Protein AF-A0A2V8FS90-F1 (afdb_monomer_lite)

Structure (mmCIF, N/CA/C/O backbone):
data_AF-A0A2V8FS90-F1
#
_entry.id   AF-A0A2V8FS90-F1
#
loop_
_atom_site.group_PDB
_atom_site.id
_atom_site.type_symbol
_atom_site.label_atom_id
_atom_site.label_alt_id
_atom_site.label_comp_id
_atom_site.label_asym_id
_atom_site.label_entity_id
_atom_site.label_seq_id
_atom_site.pdbx_PDB_ins_code
_atom_site.Cartn_x
_atom_site.Cartn_y
_atom_site.Cartn_z
_atom_site.occupancy
_atom_site.B_iso_or_equiv
_atom_site.auth_seq_id
_atom_site.auth_comp_id
_atom_site.auth_asym_id
_atom_site.auth_atom_id
_atom_site.pdbx_PDB_model_num
ATOM 1 N N . MET A 1 1 ? -25.574 11.790 0.272 1.00 38.03 1 MET A N 1
ATOM 2 C CA . MET A 1 1 ? -25.655 10.338 -0.003 1.00 38.03 1 MET A CA 1
ATOM 3 C C . MET A 1 1 ? -25.327 9.614 1.288 1.00 38.03 1 MET A C 1
ATOM 5 O O . MET A 1 1 ? -24.329 9.967 1.900 1.00 38.03 1 MET A O 1
ATOM 9 N N . ALA A 1 2 ? -26.183 8.700 1.748 1.00 43.59 2 ALA A N 1
ATOM 10 C CA . ALA A 1 2 ? -25.948 7.966 2.989 1.00 43.59 2 ALA A CA 1
ATOM 11 C C . ALA A 1 2 ? -24.728 7.050 2.815 1.00 43.59 2 ALA A C 1
ATOM 13 O O . ALA A 1 2 ? -24.727 6.163 1.962 1.00 43.59 2 ALA A O 1
ATOM 14 N N . GLN A 1 3 ? -23.676 7.308 3.586 1.00 54.50 3 GLN A N 1
ATOM 15 C CA . GLN A 1 3 ? -22.499 6.456 3.645 1.00 54.50 3 GLN A CA 1
ATOM 16 C C . GLN A 1 3 ? -22.903 5.184 4.393 1.00 54.50 3 GLN A C 1
ATOM 18 O O . GLN A 1 3 ? -23.186 5.221 5.587 1.00 54.50 3 GLN A O 1
ATOM 23 N N . ALA A 1 4 ? -23.029 4.070 3.673 1.00 56.06 4 ALA A N 1
ATOM 24 C CA . ALA A 1 4 ? -23.290 2.777 4.288 1.00 56.06 4 ALA A CA 1
ATOM 25 C C . ALA A 1 4 ? -22.031 2.355 5.054 1.00 56.06 4 ALA A C 1
ATOM 27 O O . ALA A 1 4 ? -21.049 1.911 4.458 1.00 56.06 4 ALA A O 1
ATOM 28 N N . TYR A 1 5 ? -22.040 2.550 6.370 1.00 66.62 5 TYR A N 1
ATOM 29 C CA . TYR A 1 5 ? -20.973 2.070 7.234 1.00 66.62 5 TYR A CA 1
ATOM 30 C C . TYR A 1 5 ? -21.089 0.551 7.351 1.00 66.62 5 TYR A C 1
ATOM 32 O O . TYR A 1 5 ? -22.118 0.019 7.770 1.00 66.62 5 TYR A O 1
ATOM 40 N N . LEU A 1 6 ? -20.033 -0.156 6.950 1.00 73.38 6 LEU A N 1
ATOM 41 C CA . LEU A 1 6 ? -19.877 -1.562 7.301 1.00 73.38 6 LEU A CA 1
ATOM 42 C C . LEU A 1 6 ? -19.827 -1.659 8.829 1.00 73.38 6 LEU A C 1
ATOM 44 O O . LEU A 1 6 ? -19.156 -0.851 9.469 1.00 73.38 6 LEU A O 1
ATOM 48 N N . ALA A 1 7 ? -20.478 -2.666 9.415 1.00 86.56 7 ALA A N 1
ATOM 49 C CA . ALA A 1 7 ? -20.330 -2.940 10.844 1.00 86.56 7 ALA A CA 1
ATOM 50 C C . ALA A 1 7 ? -18.832 -3.037 11.203 1.00 86.56 7 ALA A C 1
ATOM 52 O O . ALA A 1 7 ? -18.080 -3.587 10.388 1.00 86.56 7 ALA A O 1
ATOM 53 N N . PRO A 1 8 ? -18.37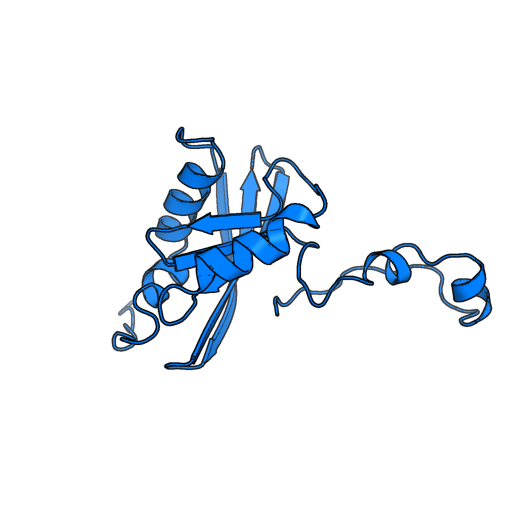1 -2.498 12.348 1.00 88.44 8 PRO A N 1
ATOM 54 C CA . PRO A 1 8 ? -16.968 -2.589 12.753 1.00 88.44 8 PRO A CA 1
ATOM 55 C C . PRO A 1 8 ? -16.450 -4.031 12.679 1.00 88.44 8 PRO A C 1
ATOM 57 O O . PRO A 1 8 ? -17.190 -4.963 12.988 1.00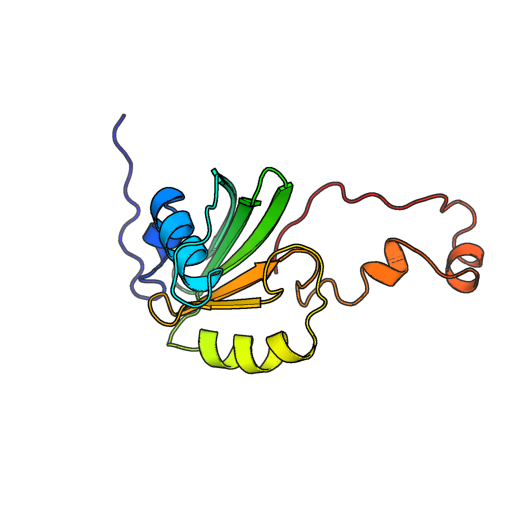 88.44 8 PRO A O 1
ATOM 60 N N . ASP A 1 9 ? -15.198 -4.221 12.257 1.00 90.81 9 ASP A N 1
ATOM 61 C CA . ASP A 1 9 ? -14.540 -5.534 12.247 1.00 90.81 9 ASP A CA 1
ATOM 62 C C . ASP A 1 9 ? -13.604 -5.633 13.460 1.00 90.81 9 ASP A C 1
ATOM 64 O O . ASP A 1 9 ? -12.528 -5.037 13.434 1.00 90.81 9 ASP A O 1
ATOM 68 N N . PRO A 1 10 ? -13.967 -6.370 14.526 1.00 89.81 10 PRO A N 1
ATOM 69 C CA . PRO A 1 10 ? -13.135 -6.459 15.724 1.00 89.81 10 PRO A CA 1
ATOM 70 C C . PRO A 1 10 ? -11.759 -7.084 15.468 1.00 89.81 10 PRO A C 1
ATOM 72 O O . PRO A 1 10 ? -10.826 -6.828 16.222 1.00 89.81 10 PRO A O 1
ATOM 75 N N . ALA A 1 11 ? -11.616 -7.902 14.419 1.00 89.44 11 ALA A N 1
ATOM 76 C CA . ALA A 1 11 ? -10.334 -8.503 14.063 1.00 89.44 11 ALA A CA 1
ATOM 77 C C . ALA A 1 11 ? -9.446 -7.558 13.239 1.00 89.44 11 ALA A C 1
ATOM 79 O O . ALA A 1 11 ? -8.248 -7.810 13.118 1.00 89.44 11 ALA A O 1
ATOM 80 N N . LEU A 1 12 ? -10.025 -6.500 12.661 1.00 90.44 12 LEU A N 1
ATOM 81 C CA . LEU A 1 12 ? -9.326 -5.458 11.909 1.00 90.44 12 LEU A CA 1
ATOM 82 C C . LEU A 1 12 ? -9.853 -4.068 12.313 1.00 90.44 12 LEU A C 1
ATOM 84 O O . LEU A 1 12 ? -10.519 -3.409 11.507 1.00 90.44 12 LEU A O 1
ATOM 88 N N . PRO A 1 13 ? -9.566 -3.597 13.543 1.00 90.44 13 PRO A N 1
ATOM 89 C CA . PRO A 1 13 ? -10.067 -2.312 14.041 1.00 90.44 13 PRO A CA 1
ATOM 90 C C . PRO A 1 13 ? -9.677 -1.119 13.157 1.00 90.44 13 PRO A C 1
ATOM 92 O O . PRO A 1 13 ? -10.417 -0.147 13.039 1.00 90.44 13 PRO A O 1
ATOM 95 N N . GLN A 1 14 ? -8.532 -1.214 12.481 1.00 91.62 14 GLN A N 1
ATOM 96 C CA . GLN A 1 14 ? -8.008 -0.206 11.566 1.00 91.62 14 GLN A CA 1
ATOM 97 C C . GLN A 1 14 ? -8.695 -0.194 10.189 1.00 91.62 14 GLN A C 1
ATOM 99 O O . GLN A 1 14 ? -8.343 0.634 9.349 1.00 91.62 14 GLN A O 1
ATOM 104 N N . ARG A 1 15 ? -9.649 -1.102 9.912 1.00 93.75 15 ARG A N 1
ATOM 105 C CA . ARG A 1 15 ? -10.273 -1.264 8.584 1.00 93.75 15 ARG A CA 1
ATOM 106 C C . ARG A 1 15 ? -10.790 0.055 8.032 1.00 93.75 15 ARG A C 1
ATOM 108 O O . ARG A 1 15 ? -10.454 0.408 6.908 1.00 93.75 15 ARG A O 1
ATOM 115 N N . ASP A 1 16 ? -11.600 0.767 8.806 1.00 92.88 16 ASP A N 1
ATOM 116 C CA . ASP A 1 16 ? -12.268 1.973 8.316 1.00 92.88 16 ASP A CA 1
ATOM 117 C C . ASP A 1 16 ? -11.268 3.107 8.079 1.00 92.88 16 ASP A C 1
ATOM 119 O O . ASP A 1 16 ? -11.380 3.812 7.079 1.00 92.88 16 ASP A O 1
ATOM 123 N N . LEU A 1 17 ? -10.217 3.192 8.901 1.00 93.69 17 LEU A N 1
ATOM 124 C CA . LEU A 1 17 ? -9.110 4.131 8.708 1.00 93.69 17 LEU A CA 1
ATOM 125 C C . LEU A 1 17 ? -8.319 3.816 7.435 1.00 93.69 17 LEU A C 1
ATOM 127 O O . LEU A 1 17 ? -8.031 4.718 6.658 1.00 93.69 17 LEU A O 1
ATOM 131 N N . LEU A 1 18 ? -8.042 2.540 7.151 1.00 94.62 18 LEU A N 1
ATOM 132 C CA . LEU A 1 18 ? -7.426 2.109 5.888 1.00 94.62 18 LEU A CA 1
ATOM 133 C C . LEU A 1 18 ? -8.377 2.242 4.682 1.00 94.62 18 LEU A C 1
ATOM 135 O O . LEU A 1 18 ? -7.966 2.158 3.529 1.00 94.62 18 LEU A O 1
ATOM 139 N N . LEU A 1 19 ? -9.673 2.445 4.895 1.00 94.12 19 LEU A N 1
ATOM 140 C CA . LEU A 1 19 ? -10.613 2.768 3.824 1.00 94.12 19 LEU A CA 1
ATOM 141 C C . LEU A 1 19 ? -10.842 4.282 3.691 1.00 94.12 19 LEU A C 1
ATOM 143 O O . LEU A 1 19 ? -11.499 4.716 2.744 1.00 94.12 19 LEU A O 1
ATOM 147 N N . ASP A 1 20 ? -10.263 5.094 4.561 1.00 93.31 20 ASP A N 1
ATOM 148 C CA . ASP A 1 20 ? -10.386 6.540 4.520 1.00 93.31 20 ASP A CA 1
ATOM 149 C C . ASP A 1 20 ? -9.092 7.177 3.996 1.00 93.31 20 ASP A C 1
ATOM 151 O O . ASP A 1 20 ? -8.062 7.218 4.667 1.00 93.31 20 ASP A O 1
ATOM 155 N N . SER A 1 21 ? -9.117 7.665 2.750 1.00 93.81 21 SER A N 1
ATOM 156 C CA . SER A 1 21 ? -7.931 8.262 2.119 1.00 93.81 21 SER A CA 1
ATOM 157 C C . SER A 1 21 ? -7.344 9.450 2.903 1.00 93.81 21 SER A C 1
ATOM 159 O O . SER A 1 21 ? -6.116 9.505 3.008 1.00 93.81 21 SER A O 1
ATOM 161 N N . PRO A 1 22 ? -8.140 10.375 3.481 1.00 93.50 22 PRO A N 1
ATOM 162 C CA . PRO A 1 22 ? -7.636 11.400 4.398 1.00 93.50 22 PRO A CA 1
ATOM 163 C C . PRO A 1 22 ? -6.880 10.828 5.604 1.00 93.50 22 PRO A C 1
ATOM 165 O O . PRO A 1 22 ? -5.742 11.238 5.841 1.00 93.50 22 PRO A O 1
ATOM 168 N N . SER A 1 23 ? -7.448 9.840 6.304 1.00 93.69 23 SER A N 1
ATOM 169 C CA . SER A 1 23 ? -6.787 9.171 7.434 1.00 93.69 23 SER A CA 1
ATOM 170 C C . SER A 1 23 ? -5.452 8.563 7.004 1.00 93.69 23 SER A C 1
ATOM 172 O O . SER A 1 23 ? -4.403 8.904 7.549 1.00 93.69 23 SER A O 1
ATOM 174 N N . VAL A 1 24 ? -5.446 7.754 5.942 1.00 94.69 24 VAL A N 1
ATOM 175 C CA . VAL A 1 24 ? -4.216 7.143 5.403 1.00 94.69 24 VAL A CA 1
ATOM 176 C C . VAL A 1 24 ? -3.167 8.195 5.038 1.00 94.69 24 VAL A C 1
ATOM 178 O O . VAL A 1 24 ? -1.979 7.994 5.284 1.00 94.69 24 VAL A O 1
ATOM 181 N N . THR A 1 25 ? -3.588 9.331 4.476 1.00 93.50 25 THR A N 1
ATOM 182 C CA . THR A 1 25 ? -2.685 10.436 4.120 1.00 93.50 25 THR A CA 1
ATOM 183 C C . THR A 1 25 ? -2.003 11.017 5.352 1.00 93.50 25 THR A C 1
ATOM 185 O O . THR A 1 25 ? -0.790 11.229 5.326 1.00 93.50 25 THR A O 1
ATOM 188 N N . ALA A 1 26 ? -2.749 11.246 6.435 1.00 91.88 26 ALA A N 1
ATOM 189 C CA . ALA A 1 26 ? -2.201 11.767 7.685 1.00 91.88 26 ALA A CA 1
ATOM 190 C C . ALA A 1 26 ? -1.170 10.800 8.292 1.00 91.88 26 ALA A C 1
ATOM 192 O O . ALA A 1 26 ? -0.055 11.212 8.630 1.00 91.88 26 ALA A O 1
ATOM 193 N N . HIS A 1 27 ? -1.502 9.507 8.341 1.00 92.50 27 HIS A N 1
ATOM 194 C CA . HIS A 1 27 ? -0.607 8.460 8.834 1.00 92.50 27 HIS A CA 1
ATOM 195 C C . HIS A 1 27 ? 0.672 8.351 7.988 1.00 92.50 27 HIS A C 1
ATOM 197 O O . HIS A 1 27 ? 1.780 8.464 8.518 1.00 92.50 27 HIS A O 1
ATOM 203 N N . LEU A 1 28 ? 0.554 8.232 6.661 1.00 91.25 28 LEU A N 1
ATOM 204 C CA . LEU A 1 28 ? 1.717 8.158 5.770 1.00 91.25 28 LEU A CA 1
ATOM 205 C C . LEU A 1 28 ? 2.584 9.424 5.827 1.00 91.25 28 LEU A C 1
ATOM 207 O O . LEU A 1 28 ? 3.809 9.314 5.844 1.00 91.25 28 LEU A O 1
ATOM 211 N N . SER A 1 29 ? 1.982 10.615 5.909 1.00 89.31 29 SER A N 1
ATOM 212 C CA . SER A 1 29 ? 2.727 11.881 6.011 1.00 89.31 29 SER A CA 1
ATOM 213 C C . SER A 1 29 ? 3.592 11.927 7.273 1.00 89.31 29 SER A C 1
ATOM 215 O O . SER A 1 29 ? 4.743 12.365 7.210 1.00 89.31 29 SER A O 1
ATOM 217 N N . ARG A 1 30 ? 3.072 11.430 8.407 1.00 88.00 30 ARG A N 1
ATOM 218 C CA . ARG A 1 30 ? 3.809 11.308 9.678 1.00 88.00 30 ARG A CA 1
ATOM 219 C C . ARG A 1 30 ? 4.950 10.293 9.585 1.00 88.00 30 ARG A C 1
ATOM 221 O O . ARG A 1 30 ? 6.053 10.568 10.059 1.00 88.00 30 ARG A O 1
ATOM 228 N N . LEU A 1 31 ? 4.688 9.126 8.994 1.00 87.62 31 LEU A N 1
ATOM 229 C CA . LEU A 1 31 ? 5.665 8.037 8.877 1.00 87.62 31 LEU A CA 1
ATOM 230 C C . LEU A 1 31 ? 6.824 8.388 7.936 1.00 87.62 31 LEU A C 1
ATOM 232 O O . LEU A 1 31 ? 7.967 8.018 8.201 1.00 87.62 31 LEU A O 1
ATOM 236 N N . LEU A 1 32 ? 6.543 9.107 6.847 1.00 80.00 32 LEU A N 1
ATOM 237 C CA . LEU A 1 32 ? 7.538 9.436 5.828 1.00 80.00 32 LEU A CA 1
ATOM 238 C C . LEU A 1 32 ? 8.513 10.533 6.258 1.00 80.00 32 LEU A C 1
ATOM 240 O O . LEU A 1 32 ? 9.699 10.433 5.951 1.00 80.00 32 LEU A O 1
ATOM 244 N N . GLY A 1 33 ? 8.064 11.555 6.986 1.00 66.06 33 GLY A N 1
ATOM 245 C CA . GLY A 1 33 ? 8.921 12.705 7.287 1.00 66.06 33 GLY A CA 1
ATOM 246 C C . GLY A 1 33 ? 9.714 12.605 8.590 1.00 66.06 33 GLY A C 1
ATOM 247 O O . GLY A 1 33 ? 10.021 13.627 9.201 1.00 66.06 33 GLY A O 1
ATOM 248 N N . ASN A 1 34 ? 10.071 11.387 9.024 1.00 61.34 34 ASN A N 1
ATOM 249 C CA . ASN A 1 34 ? 10.856 11.134 10.243 1.00 61.34 34 ASN A CA 1
ATOM 250 C C . ASN A 1 34 ? 10.286 11.865 11.484 1.00 61.34 34 ASN A C 1
ATOM 252 O O . ASN A 1 34 ? 11.036 12.430 12.278 1.00 61.34 34 ASN A O 1
ATOM 256 N N . GLY A 1 35 ? 8.957 11.905 11.624 1.00 56.09 35 GLY A N 1
ATOM 257 C CA . GLY A 1 35 ? 8.273 12.613 12.714 1.00 56.09 35 GLY A CA 1
ATOM 258 C C . GLY A 1 35 ? 7.856 14.057 12.403 1.00 56.09 35 GLY A C 1
ATOM 259 O O . GLY A 1 35 ? 7.142 14.657 13.201 1.00 56.09 35 GLY A O 1
ATOM 260 N N . LYS A 1 36 ? 8.225 14.612 11.242 1.00 56.38 36 LYS A N 1
ATOM 261 C CA . LYS A 1 36 ? 7.612 15.825 10.674 1.00 56.38 36 LYS A CA 1
ATOM 262 C C . LYS A 1 36 ? 6.691 15.423 9.518 1.00 56.38 36 LYS A C 1
ATOM 264 O O . LYS A 1 36 ? 7.029 14.483 8.812 1.00 56.38 36 LYS A O 1
ATOM 269 N N . PRO A 1 37 ? 5.547 16.080 9.281 1.00 63.16 37 PRO A N 1
ATOM 270 C CA . PRO A 1 37 ? 4.715 15.748 8.129 1.00 63.16 37 PRO A CA 1
ATOM 271 C C . PRO A 1 37 ? 5.471 15.990 6.814 1.00 63.16 37 PRO A C 1
ATOM 273 O O . PRO A 1 37 ? 5.847 17.121 6.509 1.00 63.16 37 PRO A O 1
ATOM 276 N N . SER A 1 38 ? 5.698 14.937 6.028 1.00 71.00 38 SER A N 1
ATOM 277 C CA . SER A 1 38 ? 6.047 15.091 4.612 1.00 71.00 38 SER A CA 1
ATOM 278 C C . SER A 1 38 ? 4.784 15.406 3.821 1.00 71.00 38 SER A C 1
ATOM 280 O O . SER A 1 38 ? 3.750 14.784 4.044 1.00 71.00 38 SER A O 1
ATOM 282 N N . ALA A 1 39 ? 4.860 16.356 2.889 1.00 76.12 39 ALA A N 1
ATOM 283 C CA . ALA A 1 39 ? 3.709 16.736 2.082 1.00 76.12 39 ALA A CA 1
ATOM 284 C C . ALA A 1 39 ? 3.361 15.622 1.081 1.00 76.12 39 ALA A C 1
ATOM 286 O O . ALA A 1 39 ? 4.015 15.474 0.048 1.00 76.12 39 ALA A O 1
ATOM 287 N N . ILE A 1 40 ? 2.328 14.842 1.402 1.00 88.94 40 ILE A N 1
ATOM 288 C CA . ILE A 1 40 ? 1.602 14.040 0.420 1.00 88.94 40 ILE A CA 1
ATOM 289 C C . ILE A 1 40 ? 0.560 14.960 -0.216 1.00 88.94 40 ILE A C 1
ATOM 291 O O . ILE A 1 40 ? -0.404 15.353 0.436 1.00 88.94 40 ILE A O 1
ATOM 295 N N . ASP A 1 41 ? 0.765 15.325 -1.479 1.00 88.50 41 ASP A N 1
ATOM 296 C CA . ASP A 1 41 ? -0.116 16.252 -2.204 1.00 88.50 41 ASP A CA 1
ATOM 297 C C . ASP A 1 41 ? -1.411 15.585 -2.699 1.00 88.50 41 ASP A C 1
ATOM 299 O O . ASP A 1 41 ? -2.437 16.241 -2.888 1.00 88.50 41 ASP A O 1
ATOM 303 N N . ARG A 1 42 ? -1.385 14.260 -2.875 1.00 91.81 42 ARG A N 1
ATOM 304 C CA . ARG A 1 42 ? -2.516 13.471 -3.365 1.00 91.81 42 ARG A CA 1
ATOM 305 C C . ARG A 1 42 ? -2.485 12.075 -2.768 1.00 91.8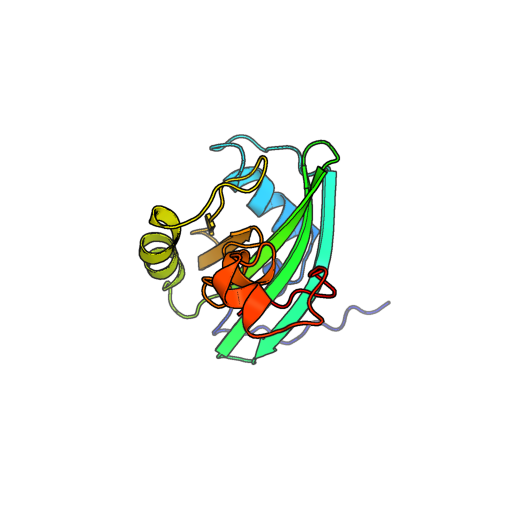1 42 ARG A C 1
ATOM 307 O O . ARG A 1 42 ? -1.428 11.462 -2.700 1.00 91.81 42 ARG A O 1
ATOM 314 N N . CYS A 1 43 ? -3.644 11.531 -2.414 1.00 94.81 43 CYS A N 1
ATOM 315 C CA . CYS A 1 43 ? -3.794 10.132 -2.027 1.00 94.81 43 CYS A CA 1
ATOM 316 C C . CYS A 1 43 ? -5.087 9.581 -2.616 1.00 94.81 43 CYS A C 1
ATOM 318 O O . CYS A 1 43 ? -6.181 10.055 -2.321 1.00 94.81 43 CYS A O 1
ATOM 320 N N . GLU A 1 44 ? -4.956 8.584 -3.479 1.00 95.88 44 GLU A N 1
ATOM 321 C CA . GLU A 1 44 ? -6.076 7.931 -4.137 1.00 95.88 44 GLU A CA 1
ATOM 322 C C . GLU A 1 44 ? -6.038 6.440 -3.847 1.00 95.88 44 GLU A C 1
ATOM 324 O O . GLU A 1 44 ? -5.051 5.767 -4.133 1.00 95.88 44 GLU A O 1
ATOM 329 N N . ARG A 1 45 ? -7.138 5.896 -3.339 1.00 96.81 45 ARG A N 1
ATOM 330 C CA . ARG A 1 45 ? -7.304 4.453 -3.189 1.00 96.81 45 ARG A CA 1
ATOM 331 C C . ARG A 1 45 ? -7.654 3.811 -4.534 1.00 96.81 45 ARG A C 1
ATOM 333 O O . ARG A 1 45 ? -8.720 4.067 -5.082 1.00 96.81 45 ARG A O 1
ATOM 340 N N . LEU A 1 46 ? -6.781 2.939 -5.029 1.00 96.00 46 LEU A N 1
ATOM 341 C CA . LEU A 1 46 ? -6.924 2.252 -6.316 1.00 96.00 46 LEU A CA 1
ATOM 342 C C . LEU A 1 46 ? -7.618 0.892 -6.207 1.00 96.00 46 LEU A C 1
ATOM 344 O O . LEU A 1 46 ? -8.368 0.501 -7.099 1.00 96.00 46 LEU A O 1
ATOM 348 N N . ARG A 1 47 ? -7.325 0.128 -5.150 1.00 95.88 47 ARG A N 1
ATOM 349 C CA . ARG A 1 47 ? -7.849 -1.233 -4.979 1.00 95.88 47 ARG A CA 1
ATOM 350 C C . ARG A 1 47 ? -8.007 -1.573 -3.509 1.00 95.88 47 ARG A C 1
ATOM 352 O O . ARG A 1 47 ? -7.162 -1.208 -2.703 1.00 95.88 47 ARG A O 1
ATOM 359 N N . VAL A 1 48 ? -9.052 -2.332 -3.197 1.00 95.31 48 VAL A N 1
ATOM 360 C CA . VAL A 1 48 ? -9.276 -2.943 -1.885 1.00 95.31 48 VAL A CA 1
ATOM 361 C C . VAL A 1 48 ? -9.459 -4.442 -2.081 1.00 95.31 48 VAL A C 1
ATOM 363 O O . VAL A 1 48 ? -10.193 -4.870 -2.971 1.00 95.31 48 VAL A O 1
ATOM 366 N N . ASN A 1 49 ? -8.791 -5.237 -1.257 1.00 94.38 49 ASN A N 1
ATOM 367 C CA . ASN A 1 49 ? -9.075 -6.653 -1.081 1.00 94.38 49 ASN A CA 1
ATOM 368 C C . ASN A 1 49 ? -9.331 -6.885 0.407 1.00 94.38 49 ASN A C 1
ATOM 370 O O . ASN A 1 49 ? -8.404 -6.846 1.216 1.00 94.38 49 ASN A O 1
ATOM 374 N N . TYR A 1 50 ? -10.601 -7.067 0.754 1.00 92.38 50 TYR A N 1
ATOM 375 C CA . TYR A 1 50 ? -11.042 -7.238 2.128 1.00 92.38 50 TYR A CA 1
ATOM 376 C C . TYR A 1 50 ? -11.651 -8.624 2.314 1.00 92.38 50 TYR A C 1
ATOM 378 O O . TYR A 1 50 ? -12.606 -9.000 1.638 1.00 92.38 50 TYR A O 1
ATOM 386 N N . GLN A 1 51 ? -11.084 -9.370 3.254 1.00 90.69 51 GLN A N 1
ATOM 387 C CA . GLN A 1 51 ? -11.607 -10.629 3.755 1.00 90.69 51 GLN A CA 1
ATOM 388 C C . GLN A 1 51 ? -12.029 -10.399 5.206 1.00 90.69 51 GLN A C 1
ATOM 390 O O . GLN A 1 51 ? -11.170 -10.246 6.080 1.00 90.69 51 GLN A O 1
ATOM 395 N N . ILE A 1 52 ? -13.344 -10.363 5.441 1.00 89.25 52 ILE A N 1
ATOM 396 C CA . ILE A 1 52 ? -13.951 -10.088 6.753 1.00 89.25 52 ILE A CA 1
ATOM 397 C C . ILE A 1 52 ? -13.327 -10.988 7.825 1.00 89.25 52 ILE A C 1
ATOM 399 O O . ILE A 1 52 ? -13.214 -12.202 7.632 1.00 89.25 52 ILE A O 1
ATOM 403 N N . GLY A 1 53 ? -12.880 -10.390 8.932 1.00 87.38 53 GLY A N 1
ATOM 404 C CA . GLY A 1 53 ? -12.276 -11.104 10.056 1.00 87.38 53 GLY A CA 1
ATOM 405 C C . GLY A 1 53 ? -10.889 -11.711 9.783 1.00 87.38 53 GLY A C 1
ATOM 406 O O . GLY A 1 53 ? -10.358 -12.454 10.616 1.00 87.38 53 GLY A O 1
ATOM 407 N N . LYS A 1 54 ? -10.303 -11.472 8.599 1.00 86.12 54 LYS A N 1
ATOM 408 C CA . LYS A 1 54 ? -9.082 -12.158 8.139 1.00 86.12 54 LYS A CA 1
ATOM 409 C C . LYS A 1 54 ? -7.970 -11.211 7.718 1.00 86.12 54 LYS A C 1
ATOM 411 O O . LYS A 1 54 ? -6.875 -11.296 8.265 1.00 86.12 54 LYS A O 1
ATOM 416 N N . SER A 1 55 ? -8.205 -10.379 6.708 1.00 88.06 55 SER A N 1
ATOM 417 C CA . SER A 1 55 ? -7.173 -9.498 6.158 1.00 88.06 55 SER A CA 1
ATOM 418 C C . SER A 1 55 ? -7.791 -8.356 5.367 1.00 88.06 55 SER A C 1
ATOM 420 O O . SER A 1 55 ? -8.752 -8.553 4.623 1.00 88.06 55 SER A O 1
ATOM 422 N N . LEU A 1 56 ? -7.191 -7.176 5.482 1.00 93.31 56 LEU A N 1
ATOM 423 C CA . LEU A 1 56 ? -7.449 -6.049 4.602 1.00 93.31 56 LEU A CA 1
ATOM 424 C C . LEU A 1 56 ? -6.160 -5.677 3.879 1.00 93.31 56 LEU A C 1
ATOM 426 O O . LEU A 1 56 ? -5.124 -5.479 4.512 1.00 93.31 56 LEU A O 1
ATOM 430 N N . ARG A 1 57 ? -6.257 -5.537 2.558 1.00 95.44 57 ARG A N 1
ATOM 431 C CA . ARG A 1 57 ? -5.207 -4.977 1.714 1.00 95.44 57 ARG A CA 1
ATOM 432 C C . ARG A 1 57 ? -5.754 -3.837 0.903 1.00 95.44 57 ARG A C 1
ATOM 434 O O . ARG A 1 57 ? -6.828 -3.948 0.307 1.00 95.44 57 ARG A O 1
ATOM 441 N N . VAL A 1 58 ? -4.988 -2.765 0.844 1.00 97.12 58 VAL A N 1
ATOM 442 C CA . VAL A 1 58 ? -5.373 -1.575 0.104 1.00 97.12 58 VAL A CA 1
ATOM 443 C C . VAL A 1 58 ? -4.189 -1.112 -0.721 1.00 97.12 58 VAL A C 1
ATOM 445 O O . VAL A 1 58 ? -3.065 -1.068 -0.236 1.00 97.12 58 VAL A O 1
ATOM 448 N N . LEU A 1 59 ? -4.440 -0.795 -1.985 1.00 97.62 59 LEU A N 1
ATOM 449 C CA . LEU A 1 59 ? -3.471 -0.157 -2.859 1.00 97.62 59 LEU A CA 1
ATOM 450 C C . LEU A 1 59 ? -3.846 1.310 -3.009 1.00 97.62 59 LEU A C 1
ATOM 452 O O . LEU A 1 59 ? -4.966 1.616 -3.425 1.00 97.62 59 LEU A O 1
ATOM 456 N N . TYR A 1 60 ? -2.892 2.191 -2.746 1.00 96.44 60 TYR A N 1
ATOM 457 C CA . TYR A 1 60 ? -3.007 3.623 -2.965 1.00 96.44 60 TYR A CA 1
ATOM 458 C C . TYR A 1 60 ? -2.045 4.086 -4.052 1.00 96.44 60 TYR A C 1
ATOM 460 O O . TYR A 1 60 ? -0.977 3.510 -4.264 1.00 96.44 60 TYR A O 1
ATOM 468 N N . ARG A 1 61 ? -2.417 5.183 -4.702 1.00 95.25 61 ARG A N 1
ATOM 469 C CA . ARG A 1 61 ? -1.530 6.057 -5.456 1.00 95.25 61 ARG A CA 1
ATOM 470 C C . ARG A 1 61 ? -1.380 7.347 -4.669 1.00 95.25 61 ARG A C 1
ATOM 472 O O . ARG A 1 61 ? -2.346 8.101 -4.555 1.00 95.25 61 ARG A O 1
ATOM 479 N N . ILE A 1 62 ? -0.184 7.586 -4.148 1.00 93.56 62 ILE A N 1
ATOM 480 C CA . ILE A 1 62 ? 0.154 8.825 -3.450 1.00 93.56 62 ILE A CA 1
ATOM 481 C C . ILE A 1 62 ? 1.013 9.726 -4.339 1.00 93.56 62 ILE A C 1
ATOM 483 O O . ILE A 1 62 ? 1.746 9.226 -5.188 1.00 93.56 62 ILE A O 1
ATOM 487 N N . GLY A 1 63 ? 0.902 11.038 -4.172 1.00 91.75 63 GLY A N 1
ATOM 488 C CA . GLY A 1 63 ? 1.791 12.034 -4.764 1.00 91.75 63 GLY A CA 1
ATOM 489 C C . GLY A 1 63 ? 2.744 12.567 -3.703 1.00 91.75 63 GLY A C 1
ATOM 490 O O . GLY A 1 63 ? 2.297 12.957 -2.625 1.00 91.75 63 GLY A O 1
ATOM 491 N N . ILE A 1 64 ? 4.047 12.532 -3.983 1.00 86.50 64 ILE A N 1
ATOM 492 C CA . ILE A 1 64 ? 5.081 13.145 -3.142 1.00 86.50 64 ILE A CA 1
ATOM 493 C C . ILE A 1 64 ? 5.894 14.076 -4.032 1.00 86.50 64 ILE A C 1
ATOM 495 O O . ILE A 1 64 ? 6.586 13.615 -4.941 1.00 86.50 64 ILE A O 1
ATOM 499 N N . GLY A 1 65 ? 5.801 15.385 -3.788 1.00 83.25 65 GLY A N 1
ATOM 500 C CA . GLY A 1 65 ? 6.475 16.383 -4.623 1.00 83.25 65 GLY A CA 1
ATOM 501 C C . GLY A 1 65 ? 6.057 16.289 -6.094 1.00 83.25 65 GLY A C 1
ATOM 502 O O . GLY A 1 65 ? 6.893 16.449 -6.979 1.00 83.25 65 GLY A O 1
ATOM 503 N N . GLY A 1 66 ? 4.792 15.940 -6.361 1.00 81.56 66 GLY A N 1
ATOM 504 C CA . GLY A 1 66 ? 4.264 15.739 -7.713 1.00 81.56 66 GLY A CA 1
ATOM 505 C C . GLY A 1 66 ? 4.636 14.407 -8.383 1.00 81.56 66 GLY A C 1
ATOM 506 O O . GLY A 1 66 ? 4.105 14.104 -9.453 1.00 81.56 66 GLY A O 1
ATOM 507 N N . ALA A 1 67 ? 5.492 13.577 -7.776 1.00 85.69 67 ALA A N 1
ATOM 508 C CA . ALA A 1 67 ? 5.815 12.249 -8.295 1.00 85.69 67 ALA A CA 1
ATOM 509 C C . ALA A 1 67 ? 4.809 11.199 -7.777 1.00 85.69 67 ALA A C 1
ATOM 511 O O . ALA A 1 67 ? 4.680 11.031 -6.559 1.00 85.69 67 ALA A O 1
ATOM 512 N N . PRO A 1 68 ? 4.097 10.468 -8.661 1.00 89.94 68 PRO A N 1
ATOM 513 C CA . PRO A 1 68 ? 3.173 9.428 -8.236 1.00 89.94 68 PRO A CA 1
ATOM 514 C C . PRO A 1 68 ? 3.925 8.174 -7.776 1.00 89.94 68 PRO A C 1
ATOM 516 O O . PRO A 1 68 ? 4.816 7.675 -8.462 1.00 89.94 68 PRO A O 1
ATOM 519 N N . LEU A 1 69 ? 3.496 7.613 -6.652 1.00 90.25 69 LEU A N 1
ATOM 520 C CA . LEU A 1 69 ? 4.034 6.395 -6.065 1.00 90.25 69 LEU A CA 1
ATOM 521 C C . LEU A 1 69 ? 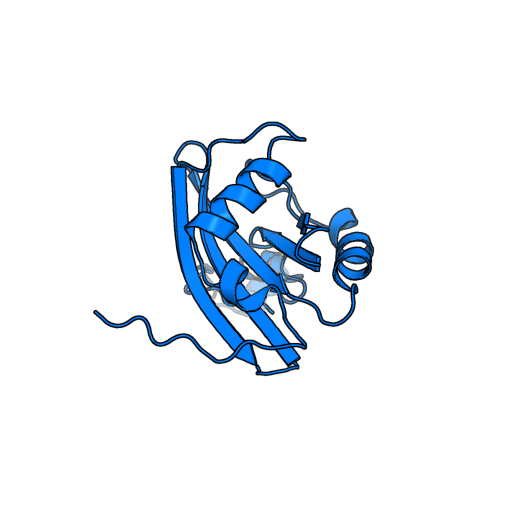2.894 5.451 -5.677 1.00 90.25 69 LEU A C 1
ATOM 523 O O . LEU A 1 69 ? 1.906 5.864 -5.070 1.00 90.25 69 LEU A O 1
ATOM 527 N N . MET A 1 70 ? 3.026 4.171 -6.024 1.00 93.75 70 MET A N 1
ATOM 528 C CA . MET A 1 70 ? 2.101 3.143 -5.550 1.00 93.75 70 MET A CA 1
ATOM 529 C C . MET A 1 70 ? 2.547 2.637 -4.185 1.00 93.75 70 MET A C 1
ATOM 531 O O . MET A 1 70 ? 3.676 2.165 -4.039 1.00 93.75 70 MET A O 1
ATOM 535 N N . VAL A 1 71 ? 1.638 2.698 -3.218 1.00 94.62 71 VAL A N 1
ATOM 536 C CA . VAL A 1 71 ? 1.850 2.217 -1.853 1.00 94.62 71 VAL A CA 1
ATOM 537 C C . VAL A 1 71 ? 0.766 1.209 -1.529 1.00 94.62 71 VAL A C 1
ATOM 539 O O . VAL A 1 71 ? -0.422 1.514 -1.605 1.00 94.62 71 VAL A O 1
ATOM 542 N N . ALA A 1 72 ? 1.173 -0.004 -1.198 1.00 96.50 72 ALA A N 1
ATOM 543 C CA . ALA A 1 72 ? 0.290 -1.017 -0.657 1.00 96.50 72 ALA A CA 1
ATOM 544 C C . ALA A 1 72 ? 0.273 -0.925 0.868 1.00 96.50 72 ALA A C 1
ATOM 546 O O . ALA A 1 72 ? 1.267 -0.536 1.476 1.00 96.50 72 ALA A O 1
ATOM 547 N N . ALA A 1 73 ? -0.854 -1.286 1.468 1.00 96.31 73 ALA A N 1
ATOM 548 C CA . ALA A 1 73 ? -1.018 -1.439 2.902 1.00 96.31 73 ALA A CA 1
ATOM 549 C C . ALA A 1 73 ? -1.648 -2.789 3.206 1.00 96.31 73 ALA A C 1
ATOM 551 O O . ALA A 1 73 ? -2.552 -3.229 2.486 1.00 96.31 73 ALA A O 1
ATOM 552 N N . ARG A 1 74 ? -1.231 -3.395 4.316 1.00 95.06 74 ARG A N 1
ATOM 553 C CA . ARG A 1 74 ? -1.874 -4.581 4.876 1.00 95.06 74 ARG A CA 1
ATOM 554 C C . ARG A 1 74 ? -2.098 -4.400 6.365 1.00 95.06 74 ARG A C 1
ATOM 556 O O . ARG A 1 74 ? -1.141 -4.252 7.121 1.00 95.06 74 ARG A O 1
ATOM 563 N N . GLY A 1 75 ? -3.369 -4.444 6.754 1.00 91.25 75 GLY A N 1
ATOM 564 C CA . GLY A 1 75 ? -3.757 -4.547 8.154 1.00 91.25 75 GLY A CA 1
ATOM 565 C C . GLY A 1 75 ? -3.586 -5.986 8.631 1.00 91.25 75 GLY A C 1
ATOM 566 O O . GLY A 1 75 ? -4.044 -6.924 7.958 1.00 91.25 75 GLY A O 1
ATOM 567 N N . PHE A 1 76 ? -2.914 -6.162 9.766 1.00 79.81 76 PHE A N 1
ATOM 568 C CA . PHE A 1 76 ? -2.749 -7.459 10.413 1.00 79.81 76 PHE A CA 1
ATOM 569 C C . PHE A 1 76 ? -3.775 -7.657 11.522 1.00 79.81 76 PHE A C 1
ATOM 571 O O . PHE A 1 76 ? -4.372 -6.716 12.040 1.00 79.81 76 PHE A O 1
ATOM 578 N N . ARG A 1 77 ? -3.975 -8.931 11.860 1.00 81.88 77 ARG A N 1
ATOM 579 C CA . ARG A 1 77 ? -4.653 -9.335 13.087 1.00 81.88 77 ARG A CA 1
ATOM 580 C C . ARG A 1 77 ? -3.590 -9.418 14.181 1.00 81.88 77 ARG A C 1
ATOM 582 O O . ARG A 1 77 ? -2.524 -9.971 13.925 1.00 81.88 77 ARG A O 1
ATOM 589 N N . ASN A 1 78 ? -3.917 -8.970 15.388 1.00 71.12 78 ASN A N 1
ATOM 590 C CA . ASN A 1 78 ? -3.169 -9.271 16.615 1.00 71.12 78 ASN A CA 1
ATOM 591 C C . ASN A 1 78 ? -1.703 -8.778 16.689 1.00 71.12 78 ASN A C 1
ATOM 593 O O . ASN A 1 78 ? -0.867 -9.485 17.248 1.00 71.12 78 ASN A O 1
ATOM 597 N N . GLY A 1 79 ? -1.356 -7.590 16.188 1.00 70.94 79 GLY A N 1
ATOM 598 C CA . GLY A 1 79 ? -0.038 -6.990 16.464 1.00 70.94 79 GLY A CA 1
ATOM 599 C C . GLY A 1 79 ? 1.112 -7.533 15.608 1.00 70.94 79 GLY A C 1
ATOM 600 O O . GLY A 1 79 ? 2.280 -7.308 15.929 1.00 70.94 79 GLY A O 1
ATOM 601 N N . CYS A 1 80 ? 0.822 -8.310 14.559 1.00 82.56 80 CYS A N 1
ATOM 602 C CA . CYS A 1 80 ? 1.852 -8.976 13.756 1.00 82.56 80 CYS A CA 1
ATOM 603 C C . CYS A 1 80 ? 2.563 -8.044 12.758 1.00 82.56 80 CYS A C 1
ATOM 605 O O . CYS A 1 80 ? 3.543 -8.467 12.141 1.00 82.56 80 CYS A O 1
ATOM 607 N N . GLY A 1 81 ? 2.110 -6.798 12.582 1.00 85.69 81 GLY A N 1
ATOM 608 C CA . GLY A 1 81 ? 2.694 -5.861 11.621 1.00 85.69 81 GLY A CA 1
ATOM 609 C C . GLY A 1 81 ? 4.161 -5.546 11.915 1.00 85.69 81 GLY A C 1
ATOM 610 O O . GLY A 1 81 ? 4.979 -5.472 10.996 1.00 85.69 81 GLY A O 1
ATOM 611 N N . ALA A 1 82 ? 4.528 -5.449 13.194 1.00 88.94 82 ALA A N 1
ATOM 612 C CA . ALA A 1 82 ? 5.905 -5.180 13.604 1.00 88.94 82 ALA A CA 1
ATOM 613 C C . ALA A 1 82 ? 6.880 -6.306 13.214 1.00 88.94 82 ALA A C 1
ATOM 615 O O . ALA A 1 82 ? 8.021 -6.028 12.840 1.00 88.94 82 ALA A O 1
ATOM 616 N N . GLU A 1 83 ? 6.445 -7.567 13.306 1.00 90.25 83 GLU A N 1
ATOM 617 C CA . GLU A 1 83 ? 7.253 -8.728 12.914 1.00 90.25 83 GLU A CA 1
ATOM 618 C C . GLU A 1 83 ? 7.463 -8.759 11.401 1.00 90.25 83 GLU A C 1
ATOM 620 O O . GLU A 1 83 ? 8.602 -8.835 10.941 1.00 90.25 83 GLU A O 1
ATOM 625 N N . GLU A 1 84 ? 6.382 -8.613 10.628 1.00 90.69 84 GLU A N 1
ATOM 626 C CA . GLU A 1 84 ? 6.455 -8.608 9.163 1.00 90.69 84 GLU A CA 1
ATOM 627 C C . GLU A 1 84 ? 7.386 -7.493 8.667 1.00 90.69 84 GLU A C 1
ATOM 629 O O . GLU A 1 84 ? 8.250 -7.721 7.820 1.00 90.69 84 GLU A O 1
ATOM 634 N N . TYR A 1 85 ? 7.267 -6.291 9.241 1.00 92.44 85 TYR A N 1
ATOM 635 C CA . TYR A 1 85 ? 8.152 -5.179 8.912 1.00 92.44 85 TYR A CA 1
ATOM 636 C C . TYR A 1 85 ? 9.621 -5.496 9.211 1.00 92.44 85 TYR A C 1
ATOM 638 O O . TYR A 1 85 ? 10.487 -5.196 8.389 1.00 92.44 85 TYR A O 1
ATOM 646 N N . ARG A 1 86 ? 9.918 -6.121 10.358 1.00 92.25 86 ARG A N 1
ATOM 647 C CA . ARG A 1 86 ? 11.295 -6.463 10.747 1.00 92.25 86 ARG A CA 1
ATOM 648 C C . ARG A 1 86 ? 11.934 -7.456 9.778 1.00 92.25 86 ARG A C 1
ATOM 650 O O . ARG A 1 86 ? 13.126 -7.342 9.505 1.00 92.25 86 ARG A O 1
ATOM 657 N N . LEU A 1 87 ? 11.147 -8.397 9.259 1.00 90.75 87 LEU A N 1
ATOM 658 C CA . LEU A 1 87 ? 11.600 -9.394 8.290 1.00 90.75 87 LEU A CA 1
ATOM 659 C C . LEU A 1 87 ? 11.768 -8.804 6.880 1.00 90.75 87 LEU A C 1
ATOM 661 O O . LEU A 1 87 ? 12.728 -9.141 6.190 1.00 90.75 87 LEU A O 1
ATOM 665 N N . ALA A 1 88 ? 10.865 -7.917 6.452 1.00 90.56 88 ALA A N 1
ATOM 666 C CA . ALA A 1 88 ? 10.828 -7.423 5.075 1.00 90.56 88 ALA A CA 1
ATOM 667 C C . ALA A 1 88 ? 11.694 -6.175 4.823 1.00 90.56 88 ALA A C 1
ATOM 669 O O . ALA A 1 88 ? 12.302 -6.049 3.759 1.00 90.56 88 ALA A O 1
ATOM 670 N N . ALA A 1 89 ? 11.786 -5.250 5.784 1.00 89.06 89 ALA A N 1
ATOM 671 C CA . ALA A 1 89 ? 12.484 -3.977 5.592 1.00 89.06 89 ALA A CA 1
ATOM 672 C C . ALA A 1 89 ? 13.978 -4.105 5.208 1.00 89.06 89 ALA A C 1
ATOM 674 O O . ALA A 1 89 ? 14.416 -3.323 4.361 1.00 89.06 89 ALA A O 1
ATOM 675 N N . PRO A 1 90 ? 14.772 -5.057 5.751 1.00 89.62 90 PRO A N 1
ATOM 676 C CA . PRO A 1 90 ? 16.202 -5.161 5.434 1.00 89.62 90 PRO A CA 1
ATOM 677 C C . PRO A 1 90 ? 16.519 -5.538 3.983 1.00 89.62 90 PRO A C 1
ATOM 679 O O . PRO A 1 90 ? 17.584 -5.189 3.481 1.00 89.62 90 PRO A O 1
ATOM 682 N N . VAL A 1 91 ? 15.617 -6.256 3.310 1.00 87.75 91 VAL A N 1
ATOM 683 C CA . VAL A 1 91 ? 15.809 -6.726 1.924 1.00 87.75 91 VAL A CA 1
ATOM 684 C C . VAL A 1 91 ? 15.111 -5.837 0.895 1.00 87.75 91 VAL A C 1
ATOM 686 O O . VAL A 1 91 ? 15.131 -6.129 -0.301 1.00 87.75 91 VAL A O 1
ATOM 689 N N . ALA A 1 92 ? 14.477 -4.757 1.347 1.00 88.06 92 ALA A N 1
ATOM 690 C CA . ALA A 1 92 ? 13.702 -3.886 0.489 1.00 88.06 92 ALA A CA 1
ATOM 691 C C . ALA A 1 92 ? 14.597 -2.991 -0.383 1.00 88.06 92 ALA A C 1
ATOM 693 O O . ALA A 1 92 ? 15.628 -2.468 0.040 1.00 88.06 92 ALA A O 1
ATOM 694 N N . VAL A 1 93 ? 14.164 -2.777 -1.619 1.00 84.94 93 VAL A N 1
ATOM 695 C CA . VAL A 1 93 ? 14.862 -1.983 -2.625 1.00 84.94 93 VAL A CA 1
ATOM 696 C C . VAL A 1 93 ? 14.312 -0.559 -2.633 1.00 84.94 93 VAL A C 1
ATOM 698 O O . VAL A 1 93 ? 13.104 -0.329 -2.736 1.00 84.94 93 VAL A O 1
ATOM 701 N N . SER A 1 94 ? 15.210 0.425 -2.569 1.00 83.62 94 SER A N 1
ATOM 702 C CA . SER A 1 94 ? 14.845 1.833 -2.754 1.00 83.62 94 SER A CA 1
ATOM 703 C C . SER A 1 94 ? 14.375 2.085 -4.186 1.00 83.62 94 SER A C 1
ATOM 705 O O . SER A 1 94 ? 15.079 1.757 -5.139 1.00 83.62 94 SER A O 1
ATOM 707 N N . CYS A 1 95 ? 13.165 2.624 -4.351 1.00 75.88 95 CYS A N 1
ATOM 708 C CA . CYS A 1 95 ? 12.512 2.795 -5.658 1.00 75.88 95 CYS A CA 1
ATOM 709 C C . CYS A 1 95 ? 11.862 4.177 -5.834 1.00 75.88 95 CYS A C 1
ATOM 711 O O . CYS A 1 95 ? 11.015 4.362 -6.704 1.00 75.88 95 CYS A O 1
ATOM 713 N N . GLY A 1 96 ? 12.234 5.155 -5.008 1.00 76.06 96 GLY A N 1
ATOM 714 C CA . GLY A 1 96 ? 11.658 6.492 -5.067 1.00 76.06 96 GLY A CA 1
ATOM 715 C C . GLY A 1 96 ? 12.012 7.344 -3.849 1.00 76.06 96 GLY A C 1
ATOM 716 O O . GLY A 1 96 ? 12.928 6.998 -3.104 1.00 76.06 96 GLY A O 1
ATOM 717 N N . PRO A 1 97 ? 11.280 8.449 -3.626 1.00 74.44 97 PRO A N 1
ATOM 718 C CA . PRO A 1 97 ? 11.571 9.395 -2.547 1.00 74.44 97 PRO A CA 1
ATOM 719 C C . PRO A 1 97 ? 11.156 8.891 -1.154 1.00 74.44 97 PRO A C 1
ATOM 721 O O . PRO A 1 97 ? 11.483 9.516 -0.150 1.00 74.44 97 PRO A O 1
ATOM 724 N N . ALA A 1 98 ? 10.415 7.784 -1.081 1.00 79.00 98 ALA A N 1
ATOM 725 C CA . ALA A 1 98 ? 9.887 7.216 0.152 1.00 79.00 98 ALA A CA 1
ATOM 726 C C . ALA A 1 98 ? 10.676 5.980 0.595 1.00 79.00 98 ALA A C 1
ATOM 728 O O . ALA A 1 98 ? 11.213 5.237 -0.231 1.00 79.00 98 ALA A O 1
ATOM 729 N N . ARG A 1 99 ? 10.671 5.714 1.909 1.00 85.44 99 ARG A N 1
ATOM 730 C CA . ARG A 1 99 ? 11.180 4.448 2.449 1.00 85.44 99 ARG A CA 1
ATOM 731 C C . ARG A 1 99 ? 10.415 3.271 1.816 1.00 85.44 99 ARG A C 1
ATOM 733 O O . ARG A 1 99 ? 9.190 3.347 1.722 1.00 85.44 99 ARG A O 1
ATOM 740 N N . PRO A 1 100 ? 11.104 2.189 1.409 1.00 90.00 100 PRO A N 1
ATOM 741 C CA . PRO A 1 100 ? 10.483 1.042 0.743 1.00 90.00 100 PRO A CA 1
ATOM 742 C C . PRO A 1 100 ? 9.385 0.355 1.544 1.00 90.00 100 PRO A C 1
ATOM 744 O O . PRO A 1 100 ? 8.401 -0.100 0.973 1.00 90.00 100 PRO A O 1
ATOM 747 N N . TRP A 1 101 ? 9.584 0.280 2.856 1.00 92.88 101 TRP A N 1
ATOM 748 C CA . TRP A 1 101 ? 8.674 -0.312 3.820 1.00 92.88 101 TRP A CA 1
ATOM 749 C C . TRP A 1 101 ? 8.522 0.638 5.006 1.00 92.88 101 TRP A C 1
ATOM 751 O O . TRP A 1 101 ? 9.478 1.308 5.406 1.00 92.88 101 TRP A O 1
ATOM 761 N N . LEU A 1 102 ? 7.322 0.678 5.573 1.00 92.62 102 LEU A N 1
ATOM 762 C CA . LEU A 1 102 ? 6.971 1.421 6.777 1.00 92.62 102 LEU A CA 1
ATOM 763 C C . LEU A 1 102 ? 6.099 0.533 7.661 1.00 92.62 102 LEU A C 1
ATOM 765 O O . LEU A 1 102 ? 5.309 -0.264 7.158 1.00 92.62 102 LEU A O 1
ATOM 769 N N . HIS A 1 103 ? 6.199 0.721 8.969 1.00 93.75 103 HIS A N 1
ATOM 770 C CA . HIS A 1 103 ? 5.271 0.149 9.934 1.00 93.75 103 HIS A CA 1
ATOM 771 C C . HIS A 1 103 ? 4.599 1.278 10.701 1.00 93.75 103 HIS A C 1
ATOM 773 O O . HIS A 1 103 ? 5.282 2.150 11.243 1.00 93.75 103 HIS A O 1
ATOM 779 N N . ASP A 1 104 ? 3.272 1.248 10.743 1.00 93.44 104 ASP A N 1
ATOM 780 C CA . ASP A 1 104 ? 2.486 2.110 11.606 1.00 93.44 104 ASP A CA 1
ATOM 781 C C . ASP A 1 104 ? 2.065 1.350 12.866 1.00 93.44 104 ASP A C 1
ATOM 783 O O . ASP A 1 104 ? 1.161 0.513 12.785 1.00 93.44 104 ASP A O 1
ATOM 787 N N . PRO A 1 105 ? 2.690 1.623 14.025 1.00 89.94 105 PRO A N 1
ATOM 788 C CA . PRO A 1 105 ? 2.356 0.929 15.262 1.00 89.94 105 PRO A CA 1
ATOM 789 C C . PRO A 1 105 ? 0.953 1.270 15.773 1.00 89.94 105 PRO A C 1
ATOM 791 O O . PRO A 1 105 ? 0.371 0.470 16.494 1.00 89.94 105 PRO A O 1
ATOM 794 N N . GLU A 1 106 ? 0.400 2.430 15.405 1.00 90.19 106 GLU A N 1
ATOM 795 C CA . GLU A 1 106 ? -0.939 2.847 15.835 1.00 90.19 106 GLU A CA 1
ATOM 796 C C . GLU A 1 106 ? -2.033 2.029 15.139 1.00 90.19 106 GLU A C 1
ATOM 798 O O . GLU A 1 106 ? -3.050 1.696 15.740 1.00 90.19 106 GLU A O 1
ATOM 803 N N . LEU A 1 107 ? -1.796 1.664 13.876 1.00 90.56 107 LEU A N 1
ATOM 804 C CA . LEU A 1 107 ? -2.734 0.895 13.059 1.00 90.56 107 LEU A CA 1
ATOM 805 C C . LEU A 1 107 ? -2.364 -0.589 12.935 1.00 90.56 107 LEU A C 1
ATOM 807 O O . LEU A 1 107 ? -3.054 -1.311 12.211 1.00 90.56 107 LEU A O 1
ATOM 811 N N . ASP A 1 108 ? -1.252 -1.027 13.537 1.00 91.25 108 ASP A N 1
ATOM 812 C CA . ASP A 1 108 ? -0.621 -2.337 13.300 1.00 91.25 108 ASP A CA 1
ATOM 813 C C . ASP A 1 108 ? -0.644 -2.718 11.807 1.00 91.25 108 ASP A C 1
ATOM 815 O O . ASP A 1 108 ? -1.192 -3.733 11.362 1.00 91.25 108 ASP A O 1
ATOM 819 N N . THR A 1 109 ? -0.155 -1.788 10.990 1.00 94.12 109 THR A N 1
ATOM 820 C CA . THR A 1 109 ? -0.239 -1.862 9.531 1.00 94.12 109 THR A CA 1
ATOM 821 C C . THR A 1 109 ? 1.140 -1.672 8.943 1.00 94.12 109 THR A C 1
ATOM 823 O O . THR A 1 109 ? 1.850 -0.729 9.291 1.00 94.12 109 THR A O 1
ATOM 826 N N . VAL A 1 110 ? 1.509 -2.543 8.007 1.00 94.88 110 VAL A N 1
ATOM 827 C CA . VAL A 1 110 ? 2.701 -2.321 7.186 1.00 94.88 110 VAL A CA 1
ATOM 828 C C . VAL A 1 110 ? 2.303 -1.707 5.857 1.00 94.88 110 VAL A C 1
ATOM 830 O O . VAL A 1 110 ? 1.277 -2.064 5.268 1.00 94.88 110 VAL A O 1
ATOM 833 N N . PHE A 1 111 ? 3.141 -0.793 5.390 1.00 94.81 111 PHE A N 1
ATOM 834 C CA . PHE A 1 111 ? 3.044 -0.189 4.076 1.00 94.81 111 PHE A CA 1
ATOM 835 C C . PHE A 1 111 ? 4.302 -0.515 3.289 1.00 94.81 111 PHE A C 1
ATOM 837 O O . PHE A 1 111 ? 5.399 -0.476 3.845 1.00 94.81 111 PHE A O 1
ATOM 844 N N . TRP A 1 112 ? 4.158 -0.782 1.996 1.00 94.25 112 TRP A N 1
ATOM 845 C CA . TRP A 1 112 ? 5.297 -0.965 1.105 1.00 94.25 112 TRP A CA 1
ATOM 846 C C . TRP A 1 112 ? 5.084 -0.281 -0.232 1.00 94.25 112 TRP A C 1
ATOM 848 O O . TRP A 1 112 ? 3.976 -0.222 -0.771 1.00 94.25 112 TRP A O 1
ATOM 858 N N . THR A 1 113 ? 6.168 0.250 -0.778 1.00 93.06 113 THR A N 1
ATOM 859 C CA . THR A 1 113 ? 6.175 0.859 -2.101 1.00 93.06 113 THR A CA 1
ATOM 860 C C . THR A 1 113 ? 6.325 -0.226 -3.154 1.00 93.06 113 THR A C 1
ATOM 862 O O . THR A 1 113 ? 7.106 -1.163 -2.992 1.00 93.06 113 THR A O 1
ATOM 865 N N . PHE A 1 114 ? 5.604 -0.117 -4.266 1.00 91.38 114 PHE A N 1
ATOM 866 C CA . PHE A 1 114 ? 5.920 -0.943 -5.430 1.00 91.38 114 PHE A CA 1
ATOM 867 C C . PHE A 1 114 ? 7.370 -0.660 -5.880 1.00 91.38 114 PHE A C 1
ATOM 869 O O . PHE A 1 114 ? 7.741 0.515 -5.958 1.00 91.38 114 PHE A O 1
ATOM 876 N N . PRO A 1 115 ? 8.182 -1.685 -6.202 1.00 91.69 115 PRO A N 1
ATOM 877 C CA . PRO A 1 115 ? 7.842 -3.099 -6.381 1.00 91.69 115 PRO A CA 1
ATOM 878 C C . PRO A 1 115 ? 8.197 -4.012 -5.190 1.00 91.69 115 PRO A C 1
ATOM 880 O O . PRO A 1 115 ? 8.364 -5.209 -5.389 1.00 91.69 115 PRO A O 1
ATOM 883 N N . ASN A 1 116 ? 8.310 -3.495 -3.965 1.00 92.19 116 ASN A N 1
ATOM 884 C CA . ASN A 1 116 ? 8.759 -4.240 -2.777 1.00 92.19 116 ASN A CA 1
ATOM 885 C C . ASN A 1 116 ? 7.737 -5.235 -2.202 1.00 92.19 116 ASN A C 1
ATOM 887 O O . ASN A 1 116 ? 7.798 -5.576 -1.022 1.00 92.19 116 ASN A O 1
ATOM 891 N N . ASP A 1 117 ? 6.787 -5.679 -3.017 1.00 91.62 117 ASP A N 1
ATOM 892 C CA . ASP A 1 117 ? 5.859 -6.738 -2.651 1.00 91.62 117 ASP A CA 1
ATOM 893 C C . ASP A 1 117 ? 6.595 -8.083 -2.623 1.00 91.62 117 ASP A C 1
ATOM 895 O O . ASP A 1 117 ? 7.366 -8.400 -3.535 1.00 91.62 117 ASP A O 1
ATOM 899 N N . ARG A 1 118 ? 6.356 -8.889 -1.588 1.00 88.19 118 ARG A N 1
ATOM 900 C CA . ARG A 1 118 ? 7.067 -10.158 -1.383 1.00 88.19 118 ARG A CA 1
ATOM 901 C C . ARG A 1 118 ? 6.735 -11.214 -2.450 1.00 88.19 118 ARG A C 1
ATOM 903 O O . ARG A 1 118 ? 7.503 -12.154 -2.608 1.00 88.19 118 ARG A O 1
ATOM 910 N N . GLN A 1 119 ? 5.650 -11.061 -3.212 1.00 89.81 119 GLN A N 1
ATOM 911 C CA . GLN A 1 119 ? 5.349 -11.913 -4.371 1.00 89.81 119 GLN A CA 1
ATOM 912 C C . GLN A 1 119 ? 6.072 -11.459 -5.652 1.00 89.81 119 GLN A C 1
ATOM 914 O O . GLN A 1 119 ? 6.097 -12.188 -6.645 1.00 89.81 119 GLN A O 1
ATOM 919 N N . LEU A 1 120 ? 6.690 -10.272 -5.653 1.00 89.94 120 LEU A N 1
ATOM 920 C CA . LEU A 1 120 ? 7.338 -9.660 -6.818 1.00 89.94 120 LEU A CA 1
ATOM 921 C C . LEU A 1 120 ? 8.872 -9.773 -6.809 1.00 89.94 120 LEU A C 1
ATOM 923 O O . LEU A 1 120 ? 9.537 -9.068 -7.569 1.00 89.94 120 LEU A O 1
ATOM 927 N N . VAL A 1 121 ? 9.448 -10.697 -6.029 1.00 86.50 121 VAL A N 1
ATOM 928 C CA . VAL A 1 121 ? 10.913 -10.906 -5.914 1.00 86.50 121 VAL A CA 1
ATOM 929 C C . VAL A 1 121 ? 11.599 -11.038 -7.280 1.00 86.50 121 VAL A C 1
ATOM 931 O O . VAL A 1 121 ? 12.694 -10.522 -7.493 1.00 86.50 121 VAL A O 1
ATOM 934 N N . HIS A 1 122 ? 10.939 -11.682 -8.245 1.00 87.25 122 HIS A N 1
ATOM 935 C CA . HIS A 1 122 ? 11.484 -11.917 -9.585 1.00 87.25 122 HIS A CA 1
ATOM 936 C C . HIS A 1 122 ? 11.038 -10.888 -10.634 1.00 87.25 122 HIS A C 1
ATOM 938 O O . HIS A 1 122 ? 11.346 -11.046 -11.817 1.00 87.25 122 HIS A O 1
ATOM 944 N N . LEU A 1 123 ? 10.358 -9.804 -10.242 1.00 88.38 123 LEU A N 1
ATOM 945 C CA . LEU A 1 123 ? 9.844 -8.811 -11.191 1.00 88.38 123 LEU A CA 1
ATOM 946 C C . LEU A 1 123 ? 10.953 -8.211 -12.060 1.00 88.38 123 LEU A C 1
ATOM 948 O O . LEU A 1 123 ? 10.730 -7.959 -13.246 1.00 88.38 123 LEU A O 1
ATOM 952 N N . ARG A 1 124 ? 12.158 -8.015 -11.510 1.00 84.00 124 ARG A N 1
ATOM 953 C CA . ARG A 1 124 ? 13.299 -7.483 -12.270 1.00 84.00 124 ARG A CA 1
ATOM 954 C C . ARG A 1 124 ? 13.722 -8.421 -13.403 1.00 84.00 124 ARG A C 1
ATOM 956 O O . ARG A 1 124 ? 14.014 -7.936 -14.490 1.00 84.00 124 ARG A O 1
ATOM 963 N N . ALA A 1 125 ? 13.676 -9.736 -13.179 1.00 85.75 125 ALA A N 1
ATOM 964 C CA . ALA A 1 125 ? 14.005 -10.736 -14.196 1.00 85.75 125 ALA A CA 1
ATOM 965 C C . ALA A 1 125 ? 13.016 -10.718 -15.373 1.00 85.75 125 ALA A C 1
ATOM 967 O O . ALA A 1 125 ? 13.384 -11.055 -16.491 1.00 85.75 125 ALA A O 1
ATOM 968 N N . VAL A 1 126 ? 11.776 -10.281 -15.136 1.00 86.69 126 VAL A N 1
ATOM 969 C CA . VAL A 1 126 ? 10.745 -10.154 -16.175 1.00 86.69 126 VAL A CA 1
ATOM 970 C C . VAL A 1 126 ? 10.744 -8.751 -16.793 1.00 86.69 126 VAL A C 1
ATOM 972 O O . VAL A 1 126 ? 10.515 -8.586 -17.985 1.00 86.69 126 VAL A O 1
ATOM 975 N N . SER A 1 127 ? 11.030 -7.709 -16.016 1.00 86.12 127 SER A N 1
ATOM 976 C CA . SER A 1 127 ? 11.058 -6.321 -16.503 1.00 86.12 127 SER A CA 1
ATOM 977 C C . SER A 1 127 ? 12.281 -6.037 -17.375 1.00 86.12 127 SER A C 1
ATOM 979 O O . SER A 1 127 ? 12.187 -5.328 -18.375 1.00 86.12 127 SER A O 1
ATOM 981 N N . THR A 1 128 ? 13.425 -6.619 -17.016 1.00 85.44 128 THR A N 1
ATOM 982 C CA . THR A 1 128 ? 14.694 -6.475 -17.733 1.00 85.44 128 THR A CA 1
ATOM 983 C C . THR A 1 128 ? 15.346 -7.857 -17.867 1.00 85.44 128 THR A C 1
ATOM 985 O O . THR A 1 128 ? 16.292 -8.161 -17.140 1.00 85.44 128 THR A O 1
ATOM 988 N N . PRO A 1 129 ? 14.828 -8.724 -18.759 1.00 83.88 129 PRO A N 1
ATOM 989 C CA . PRO A 1 129 ? 15.289 -10.103 -18.854 1.00 83.88 129 PRO A CA 1
ATOM 990 C C . PRO A 1 129 ? 16.727 -10.175 -19.362 1.00 83.88 129 PRO A C 1
ATOM 992 O O . PRO A 1 129 ? 17.083 -9.490 -20.331 1.00 83.88 129 PRO A O 1
ATOM 995 N N . ALA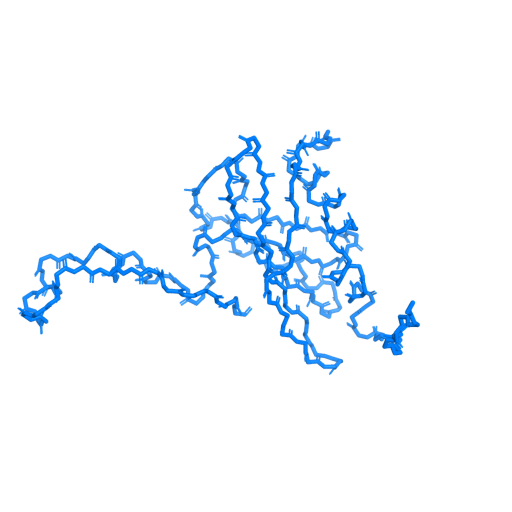 A 1 130 ? 17.521 -11.025 -18.706 1.00 87.19 130 ALA A N 1
ATOM 996 C CA . ALA A 1 130 ? 18.887 -11.347 -19.102 1.00 87.19 130 ALA A CA 1
ATOM 997 C C . ALA A 1 130 ? 18.914 -12.029 -20.488 1.00 87.19 130 ALA A C 1
ATOM 999 O O . ALA A 1 130 ? 17.910 -12.638 -20.881 1.00 87.19 130 ALA A O 1
ATOM 1000 N N . PRO A 1 131 ? 20.023 -11.937 -21.247 1.00 87.19 131 PRO A N 1
ATOM 1001 C CA . PRO A 1 131 ? 20.124 -12.512 -22.591 1.00 87.19 131 PRO A CA 1
ATOM 1002 C C . PRO A 1 131 ? 19.761 -14.001 -22.665 1.00 87.19 131 PRO A C 1
ATOM 1004 O O . PRO A 1 131 ? 19.098 -14.423 -23.611 1.00 87.19 131 PRO A O 1
ATOM 1007 N N . GLU A 1 132 ? 20.120 -14.777 -21.645 1.00 88.44 132 GLU A N 1
ATOM 1008 C CA . GLU A 1 132 ? 19.851 -16.213 -21.543 1.00 88.44 132 GLU A CA 1
ATOM 1009 C C . GLU A 1 132 ? 18.351 -16.496 -21.423 1.00 88.44 132 GLU A C 1
ATOM 1011 O O . GLU A 1 132 ? 17.838 -17.427 -22.028 1.00 88.44 132 GLU A O 1
ATOM 1016 N N . LEU A 1 133 ? 17.613 -15.664 -20.684 1.00 85.31 133 LEU A N 1
ATOM 1017 C CA . LEU A 1 133 ? 16.159 -15.793 -20.590 1.00 85.31 133 LEU A CA 1
ATOM 1018 C C . LEU A 1 133 ? 15.473 -15.329 -21.883 1.00 85.31 133 LEU A C 1
ATOM 1020 O O . LEU A 1 133 ? 14.473 -15.912 -22.300 1.00 85.31 133 LEU A O 1
ATOM 1024 N N . ARG A 1 134 ? 16.018 -14.299 -22.546 1.00 85.44 134 ARG A N 1
ATOM 1025 C CA . ARG A 1 134 ? 15.506 -13.825 -23.842 1.00 85.44 134 ARG A CA 1
ATOM 1026 C C . ARG A 1 134 ? 15.656 -14.875 -24.940 1.00 85.44 134 ARG A C 1
ATOM 1028 O O . ARG A 1 134 ? 14.757 -14.993 -25.768 1.00 85.44 134 ARG A O 1
ATOM 1035 N N . SER A 1 135 ? 16.746 -15.645 -24.948 1.00 87.31 135 SER A N 1
ATOM 1036 C CA . SER A 1 135 ? 16.963 -16.688 -25.960 1.00 87.31 135 SER A CA 1
ATOM 1037 C C . SER A 1 135 ? 15.960 -17.841 -25.843 1.00 87.31 135 SER A C 1
ATOM 1039 O O . SER A 1 135 ? 15.584 -18.426 -26.857 1.00 87.31 135 SER A O 1
ATOM 1041 N N . LEU A 1 136 ? 15.453 -18.110 -24.634 1.00 91.00 136 LEU A N 1
ATOM 1042 C CA . LEU A 1 136 ? 14.397 -19.097 -24.384 1.00 91.00 136 LEU A CA 1
ATOM 1043 C C . LEU A 1 136 ? 13.005 -18.623 -24.838 1.00 91.00 136 LEU A C 1
ATOM 1045 O O . LEU A 1 136 ? 12.114 -19.447 -25.038 1.00 91.00 136 LEU A O 1
ATOM 1049 N N . VAL A 1 137 ? 12.801 -17.311 -25.014 1.00 88.69 137 VAL A N 1
ATOM 1050 C CA . VAL A 1 137 ? 11.514 -16.715 -25.412 1.00 88.69 137 VAL A CA 1
ATOM 1051 C C . VAL A 1 137 ? 11.721 -15.773 -26.612 1.00 88.69 137 VAL A C 1
ATOM 1053 O O . VAL A 1 137 ? 11.672 -14.549 -26.464 1.00 88.69 137 VAL A O 1
ATOM 1056 N N . PRO A 1 138 ? 11.905 -16.309 -27.835 1.00 80.12 138 PRO A N 1
ATOM 1057 C CA . PRO A 1 138 ? 12.404 -15.572 -29.010 1.00 80.12 138 PRO A CA 1
ATOM 1058 C C . PRO A 1 138 ? 11.502 -14.440 -29.544 1.00 80.12 138 PRO A C 1
ATOM 1060 O O . PRO A 1 138 ? 11.850 -13.782 -30.520 1.00 80.12 138 PRO A O 1
ATOM 1063 N N . ARG A 1 139 ? 10.344 -14.180 -28.923 1.00 86.25 139 ARG A N 1
ATOM 1064 C CA . ARG A 1 139 ? 9.434 -13.066 -29.261 1.00 86.25 139 ARG A CA 1
ATOM 1065 C C . ARG A 1 139 ? 9.275 -12.039 -28.139 1.00 86.25 139 ARG A C 1
ATOM 1067 O O . ARG A 1 139 ? 8.444 -11.139 -28.243 1.00 86.25 139 ARG A O 1
ATOM 1074 N N . TRP A 1 140 ? 10.047 -12.159 -27.064 1.00 88.06 140 TRP A N 1
ATOM 1075 C CA . TRP A 1 140 ? 9.982 -11.223 -25.952 1.00 88.06 140 TRP A CA 1
ATOM 1076 C C . TRP A 1 140 ? 10.823 -9.974 -26.228 1.00 88.06 140 TRP A C 1
ATOM 1078 O O . TRP A 1 140 ? 12.041 -9.974 -26.066 1.00 88.06 140 TRP A O 1
ATOM 1088 N N . SER A 1 141 ? 10.163 -8.890 -26.637 1.00 83.31 141 SER A N 1
ATOM 1089 C CA . SER A 1 141 ? 10.822 -7.604 -26.903 1.00 83.31 141 SER A CA 1
ATOM 1090 C C . SER A 1 141 ? 10.887 -6.694 -25.674 1.00 83.31 141 SER A C 1
ATOM 1092 O O . SER A 1 141 ? 11.917 -6.069 -25.421 1.00 83.31 141 SER A O 1
ATOM 1094 N N . ALA A 1 142 ? 9.804 -6.621 -24.898 1.00 85.06 142 ALA A N 1
ATOM 1095 C CA . ALA A 1 142 ? 9.709 -5.795 -23.701 1.00 85.06 142 ALA A CA 1
ATOM 1096 C C . ALA A 1 142 ? 8.626 -6.305 -22.743 1.00 85.06 142 ALA A C 1
ATOM 1098 O O . ALA A 1 142 ? 7.716 -7.037 -23.133 1.00 85.06 142 ALA A O 1
ATOM 1099 N N . SER A 1 143 ? 8.703 -5.849 -21.496 1.00 87.94 143 SER A N 1
ATOM 1100 C CA . SER A 1 143 ? 7.668 -6.031 -20.481 1.00 87.94 143 SER A CA 1
ATOM 1101 C C . SER A 1 143 ? 7.137 -4.679 -20.044 1.00 87.94 143 SER A C 1
ATOM 1103 O O . SER A 1 143 ? 7.892 -3.717 -19.912 1.00 87.94 143 SER A O 1
ATOM 1105 N N . ARG A 1 144 ? 5.834 -4.607 -19.781 1.00 88.31 144 ARG A N 1
ATOM 1106 C CA . ARG A 1 144 ? 5.197 -3.408 -19.238 1.00 88.31 144 ARG A CA 1
ATOM 1107 C C . ARG A 1 144 ? 4.252 -3.794 -18.116 1.00 88.31 144 ARG A C 1
ATOM 1109 O O . ARG A 1 144 ? 3.435 -4.698 -18.274 1.00 88.31 144 ARG A O 1
ATOM 1116 N N . LEU A 1 145 ? 4.323 -3.061 -17.010 1.00 87.31 145 LEU A N 1
ATOM 1117 C CA . LEU A 1 145 ? 3.334 -3.175 -15.948 1.00 87.31 145 LEU A CA 1
ATOM 1118 C C . LEU A 1 145 ? 1.972 -2.680 -16.459 1.00 87.31 145 LEU A C 1
ATOM 1120 O O . LEU A 1 145 ? 1.830 -1.519 -16.842 1.00 87.31 145 LEU A O 1
ATOM 1124 N N . ILE A 1 146 ? 0.971 -3.561 -16.457 1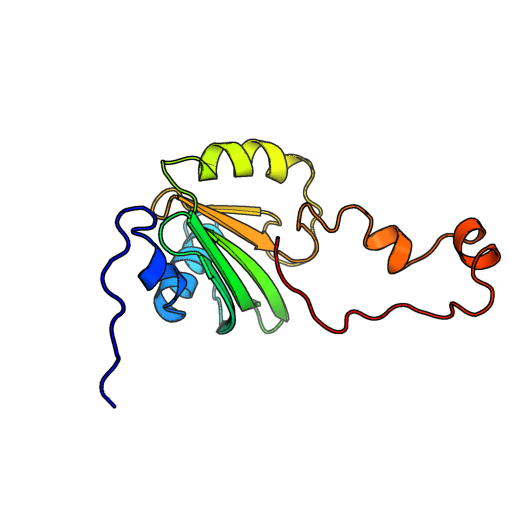.00 89.44 146 ILE A N 1
ATOM 1125 C CA . ILE A 1 146 ? -0.410 -3.220 -16.837 1.00 89.44 146 ILE A CA 1
ATOM 1126 C C . ILE A 1 146 ? -1.247 -2.863 -15.610 1.00 89.44 146 ILE A C 1
ATOM 1128 O O . ILE A 1 146 ? -1.997 -1.889 -15.618 1.00 89.44 146 ILE A O 1
ATOM 1132 N N . ARG A 1 147 ? -1.137 -3.667 -14.551 1.00 87.06 147 ARG A N 1
ATOM 1133 C CA . ARG A 1 147 ? -1.872 -3.500 -13.298 1.00 87.06 147 ARG A CA 1
ATOM 1134 C C . ARG A 1 147 ? -1.083 -4.154 -12.171 1.00 87.06 147 ARG A C 1
ATOM 1136 O O . ARG A 1 147 ? -0.443 -5.177 -12.389 1.00 87.06 147 ARG A O 1
ATOM 1143 N N . TYR A 1 148 ? -1.177 -3.582 -10.980 1.00 90.56 148 TYR A N 1
ATOM 1144 C CA . TYR A 1 148 ? -0.603 -4.132 -9.759 1.00 90.56 148 TYR A CA 1
ATOM 1145 C C . TYR A 1 148 ? -1.717 -4.437 -8.750 1.00 90.56 148 TYR A C 1
ATOM 1147 O O . TYR A 1 148 ? -2.707 -3.708 -8.648 1.00 90.56 148 TYR A O 1
ATOM 1155 N N . ALA A 1 149 ? -1.575 -5.556 -8.050 1.00 90.69 149 ALA A N 1
ATOM 1156 C CA . ALA A 1 149 ? -2.426 -5.982 -6.955 1.00 90.69 149 ALA A CA 1
ATOM 1157 C C . ALA A 1 149 ? -1.500 -6.489 -5.844 1.00 90.69 149 ALA A C 1
ATOM 1159 O O . ALA A 1 149 ? -0.720 -7.392 -6.137 1.00 90.69 149 ALA A O 1
ATOM 1160 N N . PRO A 1 150 ? -1.549 -5.909 -4.637 1.00 88.81 150 PRO A N 1
ATOM 1161 C CA . PRO A 1 150 ? -0.663 -6.329 -3.561 1.00 88.81 150 PRO A CA 1
ATOM 1162 C C . PRO A 1 150 ? -1.044 -7.703 -3.004 1.00 88.81 150 PRO A C 1
ATOM 1164 O O . PRO A 1 150 ? -2.236 -8.049 -2.990 1.00 88.81 150 PRO A O 1
ATOM 1167 N N . GLU A 1 151 ? -0.038 -8.446 -2.534 1.00 80.00 151 GLU A N 1
ATOM 1168 C CA . GLU A 1 151 ? -0.200 -9.762 -1.899 1.00 80.00 151 GLU A CA 1
ATOM 1169 C C . GLU A 1 151 ? -0.812 -9.726 -0.507 1.00 80.00 151 GLU A C 1
ATOM 1171 O O . GLU A 1 151 ? -0.615 -8.801 0.314 1.00 80.00 151 GLU A O 1
#

Foldseek 3Di:
DDDPDDDQQPQQNCVVLLVDQVSVQQQQLCFFPVRHGQDFPDKDWDDWDDDRSAKIKTWIWIAGVNDTWIKIKIQHGDLCLVVVCVVQQVVFDDDDSGRQWTADSVRSMIMGTPPSAPVCPCVCCQQPPDPVVCVVVVPCPGDDDPDDDGD

pLDDT: mean 86.82, std 10.01, range [38.03, 97.62]

Secondary structure (DSSP, 8-state):
----PPPP-TT-TTHHHHT-HHHHHHHHHHHHTTTS---EEEEEEEEEEEETTTEEEEEEEEEETTEEEEEEEEEPSTTTHHHHHHHHGGGPPP-SSS-SEEEETTTTEEEEETT--TT-TTHHHHHS--HHHHHHSTT------------

Sequence (151 aa):
MAQAYLAPDPALPQRDLLLDSPSVTAHLSRLLGNGKPSAIDRCERLRVNYQIGKSLRVLYRIGIGGAPLMVAARGFRNGCGAEEYRLAAPVAVSCGPARPWLHDPELDTVFWTFPNDRQLVHLRAVSTPAPELRSLVPRWSASRLIRYAPE

Radius of gyration: 17.12 Å; chains: 1; bounding box: 46×36×46 Å